Protein AF-A0A174ZL68-F1 (afdb_monomer)

Nearest PDB structures (foldseek):
  7eha-assembly1_C  TM=2.802E-01  e=2.147E+00  Salmonella enterica subsp. enterica serovar Typhimurium str. LT2
  7bhq-assembly1_A  TM=2.361E-01  e=1.067E+00  Salmonella enterica subsp. enterica serovar Typhi
  3osv-assembly3_D-3  TM=3.416E-01  e=3.484E+00  Pseudomonas aeruginosa
  3osv-assembly2_C-2  TM=2.421E-01  e=2.663E+00  Pseudomonas aeruginosa
  2ha1-assembly1_A  TM=3.235E-01  e=5.966E+00  Homo sapiens

Solvent-accessible surface area (backbone atoms only — not comparable to full-atom values): 9696 Å² total; per-residue (Å²): 133,62,74,69,59,58,52,55,53,51,53,55,54,52,51,53,53,52,50,53,50,49,54,49,52,58,56,56,55,72,67,64,74,67,75,79,37,76,43,57,79,38,84,46,87,73,91,70,87,77,73,84,81,62,98,61,93,72,78,77,72,86,86,79,93,79,85,80,76,58,54,75,36,35,69,36,69,53,85,54,64,29,53,59,89,33,86,42,30,35,30,48,32,37,18,43,88,91,60,52,74,35,41,56,54,50,85,25,46,45,26,21,18,34,46,44,40,53,37,78,55,61,39,69,82,68,96,60,93,78,69,69,45,76,44,80,45,78,43,48,62,69,61,48,51,52,52,49,51,52,49,50,38,63,72,66,67,64,74,133

pLDDT: mean 76.86, std 13.74, range [40.81, 94.31]

Sequence (160 aa):
MKKKTKIIIGILIAAVIAAAGITWYVMNQKNQKTGNSSAEVVAWDVDIEEEEPSEEKGILIPGYTSMVMKANTKEQTVSIGNPADNDCIFVIVLKLEDGTKLFESQELKPGEGLENITLDQELPKMSRRTIPKMRNIYKTKAQQMRKQEMRAKQQSGLRY

Organism: NCBI:txid33039

Mean predicted aligned error: 14.8 Å

Foldseek 3Di:
DDPVVVVVVVVVVVVVVVVVVVVVVVVVVVPPDPPPFVWDKDQADDPDPDDDDDPDLDADDDDDPADDADAPFQKGFDWFAGAQSGQWWKWKWWAWPVRHTFGIDDIGDHRMTTGIGGTPDGHHPDPDDGGTDIDIDIDHPVNVVVVVVVVVCVVVVDDD

Structure (mmCIF, N/CA/C/O backbone):
data_AF-A0A174ZL68-F1
#
_entry.id   AF-A0A174ZL68-F1
#
loop_
_atom_site.group_PDB
_atom_site.id
_atom_site.type_symbol
_atom_site.label_atom_id
_atom_site.label_alt_id
_atom_site.label_comp_id
_atom_site.label_asym_id
_atom_site.label_entity_id
_atom_site.label_seq_id
_atom_site.pdbx_PDB_ins_code
_atom_site.Cartn_x
_atom_site.Cartn_y
_atom_site.Cartn_z
_atom_site.occupancy
_atom_site.B_iso_or_equiv
_atom_site.auth_seq_id
_atom_site.auth_comp_id
_atom_site.auth_asym_id
_atom_site.auth_atom_id
_atom_site.pdbx_PDB_model_num
ATOM 1 N N . MET A 1 1 ? 19.695 48.941 40.015 1.00 58.34 1 MET A N 1
ATOM 2 C CA . MET A 1 1 ? 20.087 47.564 39.614 1.00 58.34 1 MET A CA 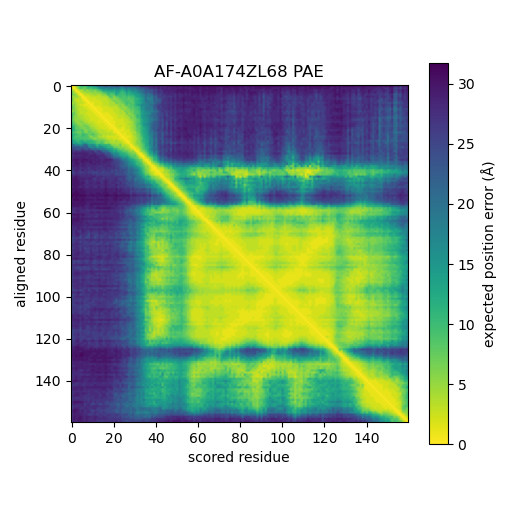1
ATOM 3 C C . MET A 1 1 ? 21.424 47.608 38.884 1.00 58.34 1 MET A C 1
ATOM 5 O O . MET A 1 1 ? 21.539 48.349 37.912 1.00 58.34 1 MET A O 1
ATOM 9 N N . LYS A 1 2 ? 22.446 46.898 39.380 1.00 60.69 2 LYS A N 1
ATOM 10 C CA . LYS A 1 2 ? 23.830 46.978 38.871 1.00 60.69 2 LYS A CA 1
ATOM 11 C C . LYS A 1 2 ? 23.874 46.503 37.406 1.00 60.69 2 LYS A C 1
ATOM 13 O O . LYS A 1 2 ? 23.243 45.503 37.081 1.00 60.69 2 LYS A O 1
ATOM 18 N N . LYS A 1 3 ? 24.594 47.208 36.517 1.00 60.97 3 LYS A N 1
ATOM 19 C CA . LYS A 1 3 ? 24.620 46.960 35.051 1.00 60.97 3 LYS A CA 1
ATOM 20 C C . LYS A 1 3 ? 24.873 45.484 34.682 1.00 60.97 3 LYS A C 1
ATOM 22 O O . LYS A 1 3 ? 24.271 44.979 33.744 1.00 60.97 3 LYS A O 1
ATOM 27 N N . LYS A 1 4 ? 25.671 44.777 35.489 1.00 64.12 4 LYS A N 1
ATOM 28 C CA . LYS A 1 4 ? 25.974 43.343 35.344 1.00 64.12 4 LYS A CA 1
ATOM 29 C C . LYS A 1 4 ? 24.743 42.437 35.537 1.00 64.12 4 LYS A C 1
ATOM 31 O O . LYS A 1 4 ? 24.584 41.466 34.811 1.00 64.12 4 LYS A O 1
ATOM 36 N N . THR A 1 5 ? 23.826 42.794 36.437 1.00 68.81 5 THR A N 1
ATOM 37 C CA . THR A 1 5 ? 22.582 42.044 36.690 1.00 68.81 5 THR A CA 1
ATOM 38 C C . THR A 1 5 ? 21.595 42.157 35.524 1.00 68.81 5 THR A C 1
ATOM 40 O O . THR A 1 5 ? 20.911 41.192 35.215 1.00 68.81 5 THR A O 1
ATOM 43 N N . LYS A 1 6 ? 21.562 43.299 34.818 1.00 69.56 6 LYS A N 1
ATOM 44 C CA . LYS A 1 6 ? 20.718 43.474 33.620 1.00 69.56 6 LYS A CA 1
ATOM 45 C C . LYS A 1 6 ? 21.204 42.636 32.428 1.00 69.56 6 LYS A C 1
ATOM 47 O O . LYS A 1 6 ? 20.380 42.123 31.683 1.00 69.56 6 LYS A O 1
ATOM 52 N N . ILE A 1 7 ? 22.523 42.468 32.281 1.00 76.38 7 ILE A N 1
ATOM 53 C CA . ILE A 1 7 ? 23.124 41.639 31.219 1.00 76.38 7 ILE A CA 1
ATOM 54 C C . ILE A 1 7 ? 22.814 40.152 31.449 1.00 76.38 7 ILE A C 1
ATOM 56 O O . ILE A 1 7 ? 22.406 39.465 30.519 1.00 76.38 7 ILE A O 1
ATOM 60 N N . ILE A 1 8 ? 22.924 39.671 32.693 1.00 76.94 8 ILE A N 1
ATOM 61 C CA . ILE A 1 8 ? 22.624 38.270 33.038 1.00 76.94 8 ILE A CA 1
ATOM 62 C C . ILE A 1 8 ? 21.145 37.936 32.785 1.00 76.94 8 ILE A C 1
ATOM 64 O O . ILE A 1 8 ? 20.839 36.891 32.218 1.00 76.94 8 ILE A O 1
ATOM 68 N N . ILE A 1 9 ? 20.226 38.843 33.137 1.00 79.31 9 ILE A N 1
ATOM 69 C CA . ILE A 1 9 ? 18.788 38.657 32.885 1.00 79.31 9 ILE A CA 1
ATOM 70 C C . ILE A 1 9 ? 18.494 38.601 31.377 1.00 79.31 9 ILE A C 1
ATOM 72 O O . ILE A 1 9 ? 17.700 37.771 30.942 1.00 79.31 9 ILE A O 1
ATOM 76 N N . GLY A 1 10 ? 19.169 39.426 30.568 1.00 78.06 10 GLY A N 1
ATOM 77 C CA . GLY A 1 10 ? 19.022 39.402 29.110 1.00 78.06 10 GLY A CA 1
ATOM 78 C C . GLY A 1 10 ? 19.438 38.069 28.477 1.00 78.06 10 GLY A C 1
ATOM 79 O O . GLY A 1 10 ? 18.724 37.550 27.622 1.00 78.06 10 GLY A O 1
ATOM 80 N N . ILE A 1 11 ? 20.546 37.476 28.939 1.00 82.88 11 ILE A N 1
ATOM 81 C CA . ILE A 1 11 ? 21.027 36.172 28.450 1.00 82.88 11 ILE A CA 1
ATOM 82 C C . ILE A 1 11 ? 20.047 35.049 28.818 1.00 82.88 11 ILE A C 1
ATOM 84 O O . ILE A 1 11 ? 19.754 34.194 27.983 1.00 82.88 11 ILE A O 1
ATOM 88 N N . LEU A 1 12 ? 19.490 35.072 30.034 1.00 81.00 12 LEU A N 1
ATOM 89 C CA . LEU A 1 12 ? 18.509 34.071 30.465 1.00 81.00 12 LEU A CA 1
ATOM 90 C C . LEU A 1 12 ? 17.218 34.127 29.637 1.00 81.00 12 LEU A C 1
ATOM 92 O O . LEU A 1 12 ? 16.703 33.084 29.246 1.00 81.00 12 LEU A O 1
ATOM 96 N N . ILE A 1 13 ? 16.724 35.324 29.307 1.00 80.56 13 ILE A N 1
ATOM 97 C CA . ILE A 1 13 ? 15.523 35.479 28.470 1.00 80.56 13 ILE A CA 1
ATOM 98 C C . ILE A 1 13 ? 15.782 34.976 27.042 1.00 80.56 13 ILE A C 1
ATOM 100 O O . ILE A 1 13 ? 14.949 34.263 26.482 1.00 80.56 13 ILE A O 1
ATOM 104 N N . ALA A 1 14 ? 16.949 35.280 26.467 1.00 78.88 14 ALA A N 1
ATOM 105 C CA . ALA A 1 14 ? 17.316 34.806 25.132 1.00 78.88 14 ALA A CA 1
ATOM 106 C C . ALA A 1 14 ? 17.410 33.269 25.061 1.00 78.88 14 ALA A C 1
ATOM 108 O O . ALA A 1 14 ? 16.944 32.669 24.092 1.00 78.88 14 ALA A O 1
ATOM 109 N N . ALA A 1 15 ? 17.942 32.622 26.105 1.00 79.06 15 ALA A N 1
ATOM 110 C CA . ALA A 1 15 ? 18.026 31.164 26.182 1.00 79.06 15 ALA A CA 1
ATOM 111 C C . ALA A 1 15 ? 16.640 30.491 26.232 1.00 79.06 15 ALA A C 1
ATOM 113 O O . ALA A 1 15 ? 16.427 29.472 25.575 1.00 79.06 15 ALA A O 1
ATOM 114 N N . VAL A 1 16 ? 15.677 31.081 26.950 1.00 80.69 16 VAL A N 1
ATOM 115 C CA . VAL A 1 16 ? 14.297 30.563 27.026 1.00 80.69 16 VAL A CA 1
ATOM 116 C C . VAL A 1 16 ? 13.581 30.673 25.674 1.00 80.69 16 VAL A C 1
ATOM 118 O O . VAL A 1 16 ? 12.897 29.734 25.265 1.00 80.69 16 VAL A O 1
ATOM 121 N N . ILE A 1 17 ? 13.777 31.776 24.944 1.00 81.12 17 ILE A N 1
ATOM 122 C CA . ILE A 1 17 ? 13.193 31.965 23.605 1.00 81.12 17 ILE A CA 1
ATOM 123 C C . ILE A 1 17 ? 13.798 30.974 22.601 1.00 81.12 17 ILE A C 1
ATOM 125 O O . ILE A 1 17 ? 13.064 30.378 21.811 1.00 81.12 17 ILE A O 1
ATOM 129 N N . ALA A 1 18 ? 15.114 30.749 22.658 1.00 77.81 18 ALA A N 1
ATOM 130 C CA . ALA A 1 18 ? 15.785 29.767 21.809 1.00 77.81 18 ALA A CA 1
ATOM 131 C C . ALA A 1 18 ? 15.267 28.343 22.068 1.00 77.81 18 ALA A C 1
ATOM 133 O O . ALA A 1 18 ? 14.954 27.625 21.119 1.00 77.81 18 ALA A O 1
ATOM 134 N N . ALA A 1 19 ? 15.096 27.957 23.337 1.00 76.38 19 ALA A N 1
ATOM 135 C CA . ALA A 1 19 ? 14.536 26.658 23.695 1.00 76.38 19 ALA A CA 1
ATOM 136 C C . ALA A 1 19 ? 13.103 26.492 23.162 1.00 76.38 19 ALA A C 1
ATOM 138 O O . ALA A 1 19 ? 12.821 25.504 22.492 1.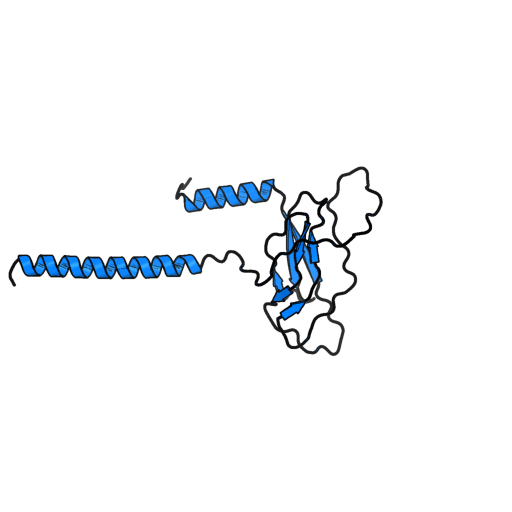00 76.38 19 ALA A O 1
ATOM 139 N N . ALA A 1 20 ? 12.223 27.479 23.365 1.00 77.44 20 ALA A N 1
ATOM 140 C CA . ALA A 1 20 ? 10.847 27.434 22.862 1.00 77.44 20 ALA A CA 1
ATOM 141 C C . ALA A 1 20 ? 10.774 27.361 21.324 1.00 77.44 20 ALA A C 1
ATOM 143 O O . ALA A 1 20 ? 9.956 26.617 20.779 1.00 77.44 20 ALA A O 1
ATOM 144 N N . GLY A 1 21 ? 11.656 28.084 20.626 1.00 75.38 21 GLY A N 1
ATOM 145 C CA . GLY A 1 21 ? 11.773 28.037 19.168 1.00 75.38 21 GLY A CA 1
ATOM 146 C C . GLY A 1 21 ? 12.209 26.664 18.650 1.00 75.38 21 GLY A C 1
ATOM 147 O O . GLY A 1 21 ? 11.629 26.169 17.687 1.00 75.38 21 GLY A O 1
ATOM 148 N N . ILE A 1 22 ? 13.166 26.012 19.319 1.00 77.56 22 ILE A N 1
ATOM 149 C CA . ILE A 1 22 ? 13.608 24.652 18.975 1.00 77.56 22 ILE A CA 1
ATOM 150 C C . ILE A 1 22 ? 12.480 23.645 19.218 1.00 77.56 22 ILE A C 1
ATOM 152 O O . ILE A 1 22 ? 12.204 22.828 18.342 1.00 77.56 22 ILE A O 1
ATOM 156 N N . THR A 1 23 ? 11.778 23.719 20.354 1.00 67.94 23 THR A N 1
ATOM 157 C CA . THR A 1 23 ? 10.665 22.802 20.649 1.00 67.94 23 THR A CA 1
ATOM 158 C C . THR A 1 23 ? 9.532 22.954 19.637 1.00 67.94 23 THR A C 1
ATOM 160 O O . THR A 1 23 ? 9.009 21.954 19.149 1.00 67.94 23 THR A O 1
ATOM 163 N N . TRP A 1 24 ? 9.182 24.189 19.259 1.00 73.81 24 TRP A N 1
ATOM 164 C CA . TRP A 1 24 ? 8.185 24.442 18.217 1.00 73.81 24 TRP A CA 1
ATOM 165 C C . TRP A 1 24 ? 8.660 23.946 16.845 1.00 73.81 24 TRP A C 1
ATOM 167 O O . TRP A 1 24 ? 7.906 23.264 16.154 1.00 73.81 24 TRP A O 1
ATOM 177 N N . TYR A 1 25 ? 9.914 24.203 16.467 1.00 72.50 25 TYR A N 1
ATOM 178 C CA . TYR A 1 25 ? 10.487 23.739 15.202 1.00 72.50 25 TYR A CA 1
ATOM 179 C C . TYR A 1 25 ? 10.504 22.204 15.092 1.00 72.50 25 TYR A C 1
ATOM 181 O O . TYR A 1 25 ? 10.075 21.651 14.078 1.00 72.50 25 TYR A O 1
ATOM 189 N N . VAL A 1 26 ? 10.910 21.504 16.158 1.00 68.75 26 VAL A N 1
ATOM 190 C CA . VAL A 1 26 ? 10.887 20.032 16.238 1.00 68.75 26 VAL A CA 1
ATOM 191 C C . VAL A 1 26 ? 9.451 19.498 16.202 1.00 68.75 26 VAL A C 1
ATOM 193 O O . VAL A 1 26 ? 9.173 18.520 15.507 1.00 68.75 26 VAL A O 1
ATOM 196 N N . MET A 1 27 ? 8.508 20.154 16.887 1.00 60.50 27 MET A N 1
ATOM 197 C CA . MET A 1 27 ? 7.092 19.774 16.842 1.00 60.50 27 MET A CA 1
ATOM 198 C C . MET A 1 27 ? 6.480 20.003 15.449 1.00 60.50 27 MET A C 1
ATOM 200 O O . MET A 1 27 ? 5.651 19.215 15.004 1.00 60.50 27 MET A O 1
ATOM 204 N N . ASN A 1 28 ? 6.930 21.031 14.721 1.00 61.09 28 ASN A N 1
ATOM 205 C CA . ASN A 1 28 ? 6.464 21.337 13.371 1.00 61.09 28 ASN A CA 1
ATOM 206 C C . ASN A 1 28 ? 7.065 20.413 12.291 1.00 61.09 28 ASN A C 1
ATOM 208 O O . ASN A 1 28 ? 6.453 20.242 11.239 1.00 61.09 28 ASN A O 1
ATOM 212 N N . GLN A 1 29 ? 8.204 19.750 12.546 1.00 54.78 29 GLN A N 1
ATOM 213 C CA . GLN A 1 29 ? 8.689 18.671 11.671 1.00 54.78 29 GLN A CA 1
ATOM 214 C C . GLN A 1 29 ? 7.782 17.432 11.704 1.00 54.78 29 GLN A C 1
ATOM 216 O O . GLN A 1 29 ? 7.577 16.809 10.665 1.00 54.78 29 GLN A O 1
ATOM 221 N N . LYS A 1 30 ? 7.171 17.107 12.853 1.00 44.88 30 LYS A N 1
ATOM 222 C CA . LYS A 1 30 ? 6.253 15.955 12.978 1.00 44.88 30 LYS A CA 1
ATOM 223 C C . LYS A 1 30 ? 4.942 16.118 12.197 1.00 44.88 30 LYS A C 1
ATOM 225 O O . LYS A 1 30 ? 4.240 15.136 11.985 1.00 44.88 30 LYS A O 1
ATOM 230 N N . ASN A 1 31 ? 4.635 17.330 11.729 1.00 46.50 31 ASN A N 1
ATOM 231 C CA . ASN A 1 31 ? 3.459 17.616 10.905 1.00 46.50 31 ASN A CA 1
ATOM 232 C C . ASN A 1 31 ? 3.714 17.481 9.397 1.00 46.50 31 ASN A C 1
ATOM 234 O O . ASN A 1 31 ? 2.774 17.608 8.608 1.00 46.50 31 ASN A O 1
ATOM 238 N N . GLN A 1 32 ? 4.944 17.176 8.970 1.00 41.56 32 GLN A N 1
ATOM 239 C CA . GLN A 1 32 ? 5.185 16.740 7.599 1.00 41.56 32 GLN A CA 1
ATOM 240 C C . GLN A 1 32 ? 4.729 15.289 7.454 1.00 41.56 32 GLN A C 1
ATOM 242 O O . GLN A 1 32 ? 5.514 14.353 7.555 1.00 41.56 32 GLN A O 1
ATOM 247 N N . LYS A 1 33 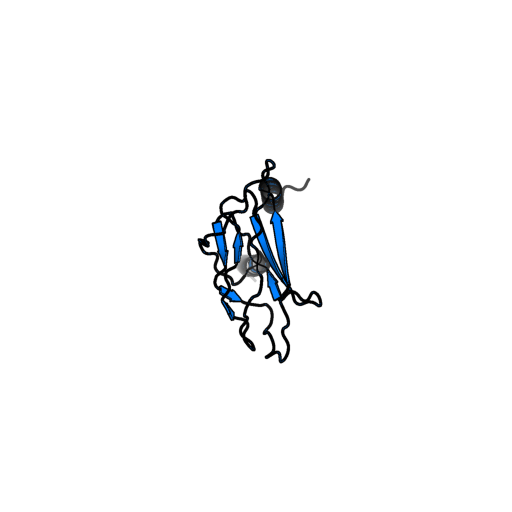? 3.425 15.122 7.213 1.00 44.50 33 LYS A N 1
ATOM 248 C CA . LYS A 1 33 ? 2.820 13.893 6.699 1.00 44.50 33 LYS A CA 1
ATOM 249 C C . LYS A 1 33 ? 3.465 13.532 5.352 1.00 44.50 33 LYS A C 1
ATOM 251 O O . LYS A 1 33 ? 2.912 13.786 4.285 1.00 44.50 33 LYS A O 1
ATOM 256 N N . THR A 1 34 ? 4.626 12.888 5.378 1.00 40.81 34 THR A N 1
ATOM 257 C CA . THR A 1 34 ? 4.784 11.675 4.574 1.00 40.81 34 THR A CA 1
ATOM 258 C C . THR A 1 34 ? 3.661 10.749 5.008 1.00 40.81 34 THR A C 1
ATOM 260 O O . THR A 1 34 ? 3.441 10.603 6.205 1.00 40.81 34 THR A O 1
ATOM 263 N N . GLY A 1 35 ? 2.864 10.242 4.068 1.00 44.31 35 GLY A N 1
ATOM 264 C CA . GLY A 1 35 ? 1.769 9.337 4.393 1.00 44.31 35 GLY A CA 1
ATOM 265 C C . GLY A 1 35 ? 2.326 8.153 5.170 1.00 44.31 35 GLY A C 1
ATOM 266 O O . GLY A 1 35 ? 2.922 7.264 4.573 1.00 44.31 35 GLY A O 1
ATOM 267 N N . ASN A 1 36 ? 2.183 8.187 6.494 1.00 41.78 36 ASN A N 1
ATOM 268 C CA . ASN A 1 36 ? 2.405 7.048 7.362 1.00 41.78 36 ASN A CA 1
ATOM 269 C C . ASN A 1 36 ? 1.256 6.091 7.069 1.00 41.78 36 ASN A C 1
ATOM 271 O O . ASN A 1 36 ? 0.234 6.093 7.750 1.00 41.78 36 ASN A O 1
ATOM 275 N N . SER A 1 37 ? 1.401 5.338 5.984 1.00 52.94 37 SER A N 1
ATOM 276 C CA . SER A 1 37 ? 0.672 4.096 5.840 1.00 52.94 37 SER A CA 1
ATOM 277 C C . SER A 1 37 ? 1.131 3.223 7.005 1.00 52.94 37 SER A C 1
ATOM 279 O O . SER A 1 37 ? 2.327 3.007 7.171 1.00 52.94 37 SER A O 1
ATOM 281 N N . SER A 1 38 ? 0.207 2.779 7.855 1.00 61.00 38 SER A N 1
ATOM 282 C CA . SER A 1 38 ? 0.508 1.864 8.969 1.00 61.00 38 SER A CA 1
ATOM 283 C C . SER A 1 38 ? 0.744 0.426 8.479 1.00 61.00 38 SER A C 1
ATOM 285 O O . SER A 1 38 ? 0.589 -0.529 9.231 1.00 61.00 38 SER A O 1
ATOM 287 N N . ALA A 1 39 ? 1.050 0.274 7.192 1.00 70.62 39 ALA A N 1
ATOM 288 C CA . ALA A 1 39 ? 1.213 -0.996 6.526 1.00 70.62 39 ALA A CA 1
ATOM 289 C C . ALA A 1 39 ? 2.698 -1.295 6.348 1.00 70.62 39 ALA A C 1
ATOM 291 O O . ALA A 1 39 ? 3.465 -0.450 5.881 1.00 70.62 39 ALA A O 1
ATOM 292 N N . GLU A 1 40 ? 3.082 -2.507 6.714 1.00 80.06 40 GLU A N 1
ATOM 293 C CA . GLU A 1 40 ? 4.419 -3.021 6.462 1.00 80.06 40 GLU A CA 1
ATOM 294 C C . GLU A 1 40 ? 4.536 -3.432 4.991 1.00 80.06 40 GLU A C 1
ATOM 296 O O . GLU A 1 40 ? 3.664 -4.125 4.459 1.00 80.06 40 GLU A O 1
ATOM 301 N N . VAL A 1 41 ? 5.601 -2.971 4.330 1.00 80.38 41 VAL A N 1
ATOM 302 C CA . VAL A 1 41 ? 5.936 -3.408 2.974 1.00 80.38 41 VAL A CA 1
ATOM 303 C C . VAL A 1 41 ? 6.804 -4.644 3.060 1.00 80.38 41 VAL A C 1
ATOM 305 O O . VAL A 1 41 ? 7.856 -4.624 3.697 1.00 80.38 41 VAL A O 1
ATOM 308 N N . VAL A 1 42 ? 6.363 -5.691 2.380 1.00 83.12 42 VAL A N 1
ATOM 309 C CA . VAL A 1 42 ? 7.031 -6.987 2.323 1.00 83.12 42 VAL A CA 1
ATOM 310 C C . VAL A 1 42 ? 7.479 -7.288 0.897 1.00 83.12 42 VAL A C 1
ATOM 312 O O . VAL A 1 42 ? 6.954 -6.718 -0.067 1.00 83.12 42 VAL A O 1
ATOM 315 N N . ALA A 1 43 ? 8.453 -8.188 0.760 1.00 81.81 43 ALA A N 1
ATOM 316 C CA . ALA A 1 43 ? 8.723 -8.821 -0.525 1.00 81.81 43 ALA A CA 1
ATOM 317 C C . ALA A 1 43 ? 7.470 -9.589 -0.957 1.00 81.81 43 ALA A C 1
ATOM 319 O O . ALA A 1 43 ? 6.857 -10.282 -0.146 1.00 81.81 43 ALA A O 1
ATOM 320 N N . TRP A 1 44 ? 7.071 -9.422 -2.211 1.00 80.12 44 TRP A N 1
ATOM 321 C CA . TRP A 1 44 ? 5.825 -9.969 -2.719 1.00 80.12 44 TRP A CA 1
ATOM 322 C C . TRP A 1 44 ? 6.122 -11.006 -3.793 1.00 80.12 44 TRP A C 1
ATOM 324 O O . TRP A 1 44 ? 6.536 -10.663 -4.897 1.00 80.12 44 TRP A O 1
ATOM 334 N N . ASP A 1 45 ? 5.934 -12.269 -3.418 1.00 68.69 45 ASP A N 1
ATOM 335 C CA . ASP A 1 45 ? 6.304 -13.459 -4.188 1.00 68.69 45 ASP A CA 1
ATOM 336 C C . ASP A 1 45 ? 5.053 -14.297 -4.484 1.00 68.69 45 ASP A C 1
ATOM 338 O O . ASP A 1 45 ? 4.896 -15.433 -4.041 1.00 68.69 45 ASP A O 1
ATOM 342 N N . VAL A 1 46 ? 4.067 -13.661 -5.120 1.00 69.12 46 VAL A N 1
ATOM 343 C CA . VAL A 1 46 ? 2.890 -14.369 -5.628 1.00 69.12 46 VAL A CA 1
ATOM 344 C C . VAL A 1 46 ? 3.196 -14.748 -7.067 1.00 69.12 46 VAL A C 1
ATOM 346 O O . VAL A 1 46 ? 3.383 -13.856 -7.892 1.00 69.12 46 VAL A O 1
ATOM 349 N N . ASP A 1 47 ? 3.212 -16.048 -7.359 1.00 61.22 47 ASP A N 1
ATOM 350 C CA . ASP A 1 47 ? 3.259 -16.565 -8.727 1.00 61.22 47 ASP A CA 1
ATOM 351 C C . ASP A 1 47 ? 2.020 -16.058 -9.484 1.00 61.22 47 ASP A C 1
ATOM 353 O O . ASP A 1 47 ? 0.902 -16.545 -9.291 1.00 61.22 47 ASP A O 1
ATOM 357 N N . ILE A 1 48 ? 2.196 -15.018 -10.298 1.00 61.56 48 ILE A N 1
ATOM 358 C CA . ILE A 1 48 ? 1.155 -14.523 -11.197 1.00 61.56 48 ILE A CA 1
ATOM 359 C C . ILE A 1 48 ? 1.297 -15.299 -12.499 1.00 61.56 48 ILE A C 1
ATOM 361 O O . ILE A 1 48 ? 2.349 -15.249 -13.130 1.00 61.56 48 ILE A O 1
ATOM 365 N N . GLU A 1 49 ? 0.237 -15.994 -12.912 1.00 61.47 49 GLU A N 1
ATOM 366 C CA . GLU A 1 49 ? 0.162 -16.538 -14.268 1.00 61.47 49 GLU A CA 1
ATOM 367 C C . GLU A 1 49 ? 0.229 -15.370 -15.264 1.00 61.47 49 GLU A C 1
ATOM 369 O O . GLU A 1 49 ? -0.688 -14.549 -15.344 1.00 61.47 49 GLU A O 1
ATOM 374 N N . GLU A 1 50 ? 1.347 -15.261 -15.981 1.00 57.97 50 GLU A N 1
ATOM 375 C CA . GLU A 1 50 ? 1.499 -14.305 -17.072 1.00 57.97 50 GLU A CA 1
ATOM 376 C C . GLU A 1 50 ? 0.655 -14.765 -18.266 1.00 57.97 50 GLU A C 1
ATOM 378 O O . GLU A 1 50 ? 0.831 -15.867 -18.788 1.00 57.97 50 GLU A O 1
ATOM 383 N N . GLU A 1 51 ? -0.262 -13.913 -18.726 1.00 58.75 51 GLU A N 1
ATOM 384 C CA . GLU A 1 51 ? -0.794 -14.046 -20.081 1.00 58.75 51 GLU A CA 1
ATOM 385 C C . GLU A 1 51 ? 0.315 -13.668 -21.078 1.00 58.75 51 GLU A C 1
ATOM 387 O O . GLU A 1 51 ? 1.063 -12.718 -20.838 1.00 58.75 51 GLU A O 1
ATOM 392 N N . GLU A 1 52 ? 0.427 -14.423 -22.179 1.00 54.84 52 GLU A N 1
ATOM 393 C CA . GLU A 1 52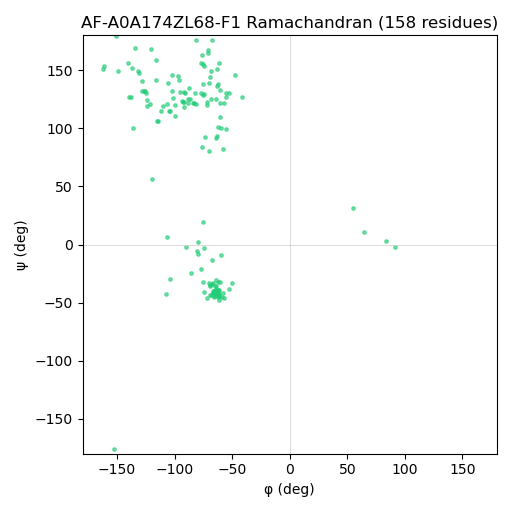 ? 1.451 -14.253 -23.222 1.00 54.84 52 GLU A CA 1
ATOM 394 C C . GLU A 1 52 ? 1.687 -12.764 -23.558 1.00 54.84 52 GLU A C 1
ATOM 396 O O . GLU A 1 52 ? 0.729 -12.044 -23.872 1.00 54.84 52 GLU A O 1
ATOM 401 N N . PRO A 1 53 ? 2.941 -12.280 -23.507 1.00 50.16 53 PRO A N 1
ATOM 402 C CA . PRO A 1 53 ? 3.234 -10.865 -23.663 1.00 50.16 53 PRO A CA 1
ATOM 403 C C . PRO A 1 53 ? 2.840 -10.388 -25.064 1.00 50.16 53 PRO A C 1
ATOM 405 O O . PRO A 1 53 ? 3.303 -10.915 -26.077 1.00 50.16 53 PRO A O 1
ATOM 408 N N . SER A 1 54 ? 2.013 -9.344 -25.135 1.00 54.62 54 SER A N 1
ATOM 409 C CA . SER A 1 54 ? 1.869 -8.574 -26.368 1.00 54.62 54 SER A CA 1
ATOM 410 C C . SER A 1 54 ? 3.211 -7.910 -26.713 1.00 54.62 54 SER A C 1
ATOM 412 O O . SER A 1 54 ? 4.013 -7.597 -25.834 1.00 54.62 54 SER A O 1
ATOM 414 N N . GLU A 1 55 ? 3.477 -7.673 -28.002 1.00 55.56 55 GLU A N 1
ATOM 415 C CA . GLU A 1 55 ? 4.735 -7.070 -28.488 1.00 55.56 55 GLU A CA 1
ATOM 416 C C . GLU A 1 55 ? 5.018 -5.656 -27.917 1.00 55.56 55 GLU A C 1
ATOM 418 O O . GLU A 1 55 ? 6.120 -5.125 -28.068 1.00 55.56 55 GLU A O 1
ATOM 423 N N . GLU A 1 56 ? 4.055 -5.050 -27.213 1.00 59.66 56 GLU A N 1
ATOM 424 C CA . GLU A 1 56 ? 4.222 -3.813 -26.453 1.00 59.66 56 GLU A CA 1
ATOM 425 C C . GLU A 1 56 ? 4.410 -4.112 -24.959 1.00 59.66 56 GLU A C 1
ATOM 427 O O . GLU A 1 56 ? 3.527 -4.654 -24.298 1.00 59.66 56 GLU A O 1
ATOM 432 N N . LYS A 1 57 ? 5.549 -3.692 -24.393 1.00 68.00 57 LYS A N 1
ATOM 433 C CA . LYS A 1 57 ? 5.855 -3.844 -22.963 1.00 68.00 57 LYS A CA 1
ATOM 434 C C . LYS A 1 57 ? 4.853 -3.052 -22.100 1.00 68.00 57 LYS A C 1
ATOM 436 O O . LYS A 1 57 ? 5.025 -1.852 -21.884 1.00 68.00 57 LYS A O 1
ATOM 441 N N . GLY A 1 58 ? 3.792 -3.718 -21.649 1.00 74.38 58 GLY A N 1
ATOM 442 C CA . GLY A 1 58 ? 2.732 -3.156 -20.810 1.00 74.38 58 GLY A CA 1
ATOM 443 C C . GLY A 1 58 ? 3.082 -3.095 -19.318 1.00 74.38 58 GLY A C 1
ATOM 444 O O . GLY A 1 58 ? 4.135 -3.555 -18.886 1.00 74.38 58 GLY A O 1
ATOM 445 N N . ILE A 1 59 ? 2.177 -2.518 -18.520 1.00 82.31 59 ILE A N 1
ATOM 446 C CA . ILE A 1 59 ? 2.219 -2.593 -17.050 1.00 82.31 59 ILE A CA 1
ATOM 447 C C . ILE A 1 59 ? 1.350 -3.775 -16.620 1.00 82.31 59 ILE A C 1
ATOM 449 O O . ILE A 1 59 ? 0.154 -3.793 -16.914 1.00 82.31 59 ILE A O 1
ATOM 453 N N . LEU A 1 60 ? 1.926 -4.715 -15.877 1.00 84.81 60 LEU A N 1
ATOM 454 C CA . LEU A 1 60 ? 1.211 -5.830 -15.272 1.00 84.81 60 LEU A CA 1
ATOM 455 C C . LEU A 1 60 ? 0.358 -5.323 -14.107 1.00 84.81 60 LEU A C 1
ATOM 457 O O . LEU A 1 60 ? 0.862 -4.758 -13.131 1.00 84.81 60 LEU A O 1
ATOM 461 N N . ILE A 1 61 ? -0.955 -5.526 -14.199 1.00 84.69 61 ILE A N 1
ATOM 462 C CA . ILE A 1 61 ? -1.902 -5.214 -13.127 1.00 84.69 61 ILE A CA 1
ATOM 463 C C . ILE A 1 61 ? -2.447 -6.537 -12.591 1.00 84.69 61 ILE A C 1
ATOM 465 O O . ILE A 1 61 ? -3.168 -7.213 -13.324 1.00 84.69 61 ILE A O 1
ATOM 469 N N . PRO A 1 62 ? -2.168 -6.904 -11.326 1.00 83.06 62 PRO A N 1
ATOM 470 C CA . PRO A 1 62 ? -2.716 -8.135 -10.778 1.00 83.06 62 PRO A CA 1
ATOM 471 C C . PRO A 1 62 ? -4.249 -8.089 -10.730 1.00 83.06 62 PRO A C 1
ATOM 473 O O . PRO A 1 62 ? -4.849 -7.074 -10.349 1.00 83.06 62 PRO A O 1
ATOM 476 N N . GLY A 1 63 ? -4.883 -9.200 -11.103 1.00 80.50 63 GLY A N 1
ATOM 477 C CA . GLY A 1 63 ? -6.330 -9.372 -11.038 1.00 80.50 63 GLY A CA 1
ATOM 478 C C . GLY A 1 63 ? -6.782 -9.789 -9.640 1.00 80.50 63 GLY A C 1
ATOM 479 O O . GLY A 1 63 ? -6.390 -10.839 -9.143 1.00 80.50 63 GLY A O 1
ATOM 480 N N . TYR A 1 64 ? -7.654 -9.000 -9.009 1.00 77.69 64 TYR A N 1
ATOM 481 C CA . TYR A 1 64 ? -8.238 -9.333 -7.705 1.00 77.69 64 TYR A CA 1
ATOM 482 C C . TYR A 1 64 ? -9.744 -9.549 -7.854 1.00 77.69 64 TYR A C 1
ATOM 484 O O . TYR A 1 64 ? -10.503 -8.595 -8.024 1.00 77.69 64 TYR A O 1
ATOM 492 N N . THR A 1 65 ? -10.196 -10.803 -7.787 1.00 70.12 65 THR A N 1
ATOM 493 C CA . THR A 1 65 ? -11.619 -11.146 -7.971 1.00 70.12 65 THR A CA 1
ATOM 494 C C . THR A 1 65 ? -12.470 -10.774 -6.758 1.00 70.12 65 THR A C 1
ATOM 496 O O . THR A 1 65 ? -13.595 -10.297 -6.893 1.00 70.12 65 THR A O 1
ATOM 499 N N . SER A 1 66 ? -11.954 -11.006 -5.550 1.00 71.44 66 SER A N 1
ATOM 500 C CA . SER A 1 66 ? -12.626 -10.651 -4.298 1.00 71.44 66 SER A CA 1
ATOM 501 C C . SER A 1 66 ? -11.632 -10.608 -3.142 1.00 71.44 66 SER A C 1
ATOM 503 O O . SER A 1 66 ? -10.627 -11.312 -3.170 1.00 71.44 66 SER A O 1
ATOM 505 N N . MET A 1 67 ? -11.933 -9.815 -2.114 1.00 75.94 67 MET A N 1
ATOM 506 C CA . MET A 1 67 ? -11.137 -9.709 -0.891 1.00 75.94 67 MET A CA 1
ATOM 507 C C . MET A 1 67 ? -12.039 -9.906 0.324 1.00 75.94 67 MET A C 1
ATOM 509 O O . MET A 1 67 ? -13.106 -9.295 0.415 1.00 75.94 67 MET A O 1
ATOM 513 N N . VAL A 1 68 ? -11.613 -10.755 1.257 1.00 80.81 68 VAL A N 1
ATOM 514 C CA . VAL A 1 68 ? -12.315 -10.970 2.527 1.00 80.81 68 VAL A CA 1
ATOM 515 C C . VAL A 1 68 ? -11.739 -10.018 3.565 1.00 80.81 68 VAL A C 1
ATOM 517 O O . VAL A 1 68 ? -10.544 -10.049 3.834 1.00 80.81 68 VAL A O 1
ATOM 520 N N . MET A 1 69 ? -12.593 -9.186 4.161 1.00 85.06 69 MET A N 1
ATOM 521 C CA . MET A 1 69 ? -12.196 -8.233 5.200 1.00 85.06 69 MET A CA 1
ATOM 522 C C . MET A 1 69 ? -12.878 -8.558 6.527 1.00 85.06 69 MET A C 1
ATOM 524 O O . MET A 1 69 ? -14.051 -8.939 6.566 1.00 85.06 69 MET A O 1
ATOM 528 N N . LYS A 1 70 ? -12.143 -8.395 7.626 1.00 87.88 70 LYS A N 1
ATOM 529 C CA . LYS A 1 70 ? -12.649 -8.569 8.988 1.00 87.88 70 LYS A CA 1
ATOM 530 C C . LYS A 1 70 ? -13.534 -7.378 9.353 1.00 87.88 70 LYS A C 1
ATOM 532 O O . LYS A 1 70 ? -13.131 -6.226 9.212 1.00 87.88 70 LYS A O 1
ATOM 537 N N . ALA A 1 71 ? -14.736 -7.661 9.841 1.00 88.50 71 ALA A N 1
ATOM 538 C CA . ALA A 1 71 ? -15.639 -6.637 10.355 1.00 88.50 71 ALA A CA 1
ATOM 539 C C . ALA A 1 71 ? -15.230 -6.169 11.760 1.00 88.50 71 ALA A C 1
ATOM 541 O O . ALA A 1 71 ? -14.626 -6.927 12.518 1.00 88.50 71 ALA A O 1
ATOM 542 N N . ASN A 1 72 ? -15.644 -4.953 12.118 1.00 88.38 72 ASN A N 1
ATOM 543 C CA . ASN A 1 72 ? -15.467 -4.309 13.423 1.00 88.38 72 ASN A CA 1
ATOM 544 C C . ASN A 1 72 ? -14.000 -4.251 13.883 1.00 88.38 72 ASN A C 1
ATOM 546 O O . ASN A 1 72 ? -13.694 -4.362 15.066 1.00 88.38 72 ASN A O 1
ATOM 550 N N . THR A 1 73 ? -13.082 -4.153 12.924 1.00 89.94 73 THR A N 1
ATOM 551 C CA . THR A 1 73 ? -11.660 -3.931 13.168 1.00 89.94 73 THR A CA 1
ATOM 552 C C . THR A 1 73 ? -11.066 -3.142 12.010 1.00 89.94 73 THR A C 1
ATOM 554 O O . THR A 1 73 ? -11.517 -3.245 10.864 1.00 89.94 73 THR A O 1
ATOM 557 N N . LYS A 1 74 ? -10.053 -2.336 12.317 1.00 91.88 74 LYS A N 1
ATOM 558 C CA . LYS A 1 74 ? -9.251 -1.621 11.320 1.00 91.88 74 LYS A CA 1
ATOM 559 C C . LYS A 1 74 ? -8.113 -2.474 10.784 1.00 91.88 74 LYS A C 1
ATOM 561 O O . LYS A 1 74 ? -7.677 -2.227 9.669 1.00 91.88 74 LYS A O 1
ATOM 566 N N . GLU A 1 75 ? -7.668 -3.468 11.547 1.00 93.50 75 GLU A N 1
ATOM 567 C CA . GLU A 1 75 ? -6.552 -4.325 11.159 1.00 93.50 75 GLU A CA 1
ATOM 568 C C . GLU A 1 75 ? -7.023 -5.413 10.202 1.00 93.50 75 GLU A C 1
ATOM 570 O O . GLU A 1 75 ? -7.907 -6.218 10.519 1.00 93.50 75 GLU A O 1
ATOM 575 N N . GLN A 1 76 ? -6.424 -5.428 9.018 1.00 91.00 76 GLN A N 1
ATOM 576 C CA . GLN A 1 76 ? -6.790 -6.307 7.921 1.00 91.00 76 GLN A CA 1
ATOM 577 C C . GLN A 1 76 ? -5.552 -7.031 7.418 1.00 91.00 76 GLN A C 1
ATOM 579 O O . GLN A 1 76 ? -4.482 -6.440 7.301 1.00 91.00 76 GLN A O 1
ATOM 584 N N . THR A 1 77 ? -5.731 -8.303 7.082 1.00 90.25 77 THR A N 1
ATOM 585 C CA . THR A 1 77 ? -4.714 -9.101 6.401 1.00 90.25 77 THR A CA 1
ATOM 586 C C . THR A 1 77 ? -5.100 -9.172 4.930 1.00 90.25 77 THR A C 1
ATOM 588 O O . THR A 1 77 ? -6.236 -9.522 4.609 1.00 90.25 77 THR A O 1
ATOM 591 N N . VAL A 1 78 ? -4.186 -8.792 4.048 1.00 88.75 78 VAL A N 1
ATOM 592 C CA . VAL A 1 78 ? -4.374 -8.684 2.600 1.00 88.75 78 VAL A CA 1
ATOM 593 C C . VAL A 1 78 ? -3.179 -9.318 1.883 1.00 88.75 78 VAL A C 1
ATOM 595 O O . VAL A 1 78 ? -2.182 -9.639 2.509 1.00 88.75 78 VAL A O 1
ATOM 598 N N . SER A 1 79 ? -3.274 -9.515 0.572 1.00 89.31 79 SER A N 1
ATOM 599 C CA . SER A 1 79 ? -2.105 -9.770 -0.273 1.00 89.31 79 SER A CA 1
ATOM 600 C C . SER A 1 79 ? -2.281 -8.926 -1.520 1.00 89.31 79 SER A C 1
ATOM 602 O O . SER A 1 79 ? -3.120 -9.230 -2.365 1.00 89.31 79 SER A O 1
ATOM 604 N N . ILE A 1 80 ? -1.598 -7.785 -1.557 1.00 89.75 80 ILE A N 1
ATOM 605 C CA . ILE A 1 80 ? -1.690 -6.827 -2.660 1.00 89.75 80 ILE A CA 1
ATOM 606 C C . ILE A 1 80 ? -0.291 -6.299 -2.934 1.00 89.75 80 ILE A C 1
ATOM 608 O O . ILE A 1 80 ? 0.343 -5.773 -2.020 1.00 89.75 80 ILE A O 1
ATOM 612 N N . GLY A 1 81 ? 0.171 -6.377 -4.177 1.00 91.06 81 GLY A N 1
ATOM 613 C CA . GLY A 1 81 ? 1.509 -5.913 -4.517 1.00 91.06 81 GLY A CA 1
ATOM 614 C C . GLY A 1 81 ? 1.674 -5.418 -5.942 1.00 91.06 81 GLY A C 1
ATOM 6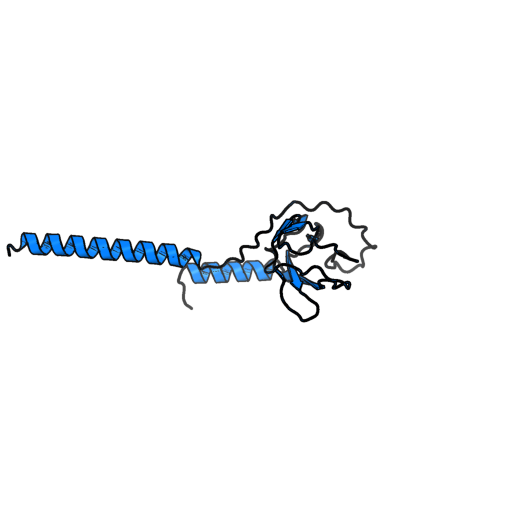15 O O . GLY A 1 81 ? 0.730 -5.358 -6.737 1.00 91.06 81 GLY A O 1
ATOM 616 N N . ASN A 1 82 ? 2.902 -4.993 -6.211 1.00 92.31 82 ASN A N 1
ATOM 617 C CA . ASN A 1 82 ? 3.388 -4.567 -7.507 1.00 92.31 82 ASN A CA 1
ATOM 618 C C . ASN A 1 82 ? 4.275 -5.683 -8.086 1.00 92.31 82 ASN A C 1
ATOM 620 O O . ASN A 1 82 ? 5.327 -5.948 -7.505 1.00 92.31 82 ASN A O 1
ATOM 624 N N . PRO A 1 83 ? 3.881 -6.326 -9.199 1.00 90.88 83 PRO A N 1
ATOM 625 C CA . PRO A 1 83 ? 4.693 -7.341 -9.872 1.00 90.88 83 PRO A CA 1
ATOM 626 C C . PRO A 1 83 ? 6.150 -6.916 -10.088 1.00 90.88 83 PRO A C 1
ATOM 628 O O . PRO A 1 83 ? 6.430 -5.739 -10.331 1.00 90.88 83 PRO A O 1
ATOM 631 N N . ALA A 1 84 ? 7.080 -7.868 -10.009 1.00 89.00 84 ALA A N 1
ATOM 632 C CA . ALA A 1 84 ? 8.512 -7.607 -10.168 1.00 89.00 84 ALA A CA 1
ATOM 633 C C . ALA A 1 84 ? 8.881 -7.109 -11.576 1.00 89.00 84 ALA A C 1
ATOM 635 O O . ALA A 1 84 ? 9.788 -6.287 -11.713 1.00 89.00 84 ALA A O 1
ATOM 636 N N . ASP A 1 85 ? 8.138 -7.535 -12.599 1.00 85.62 85 ASP A N 1
ATOM 637 C CA . ASP A 1 85 ? 8.411 -7.191 -14.000 1.00 85.62 85 ASP A CA 1
ATOM 638 C C . ASP A 1 85 ? 7.901 -5.805 -14.411 1.00 85.62 85 ASP A C 1
ATOM 640 O O . ASP A 1 85 ? 8.216 -5.302 -15.497 1.00 85.62 85 ASP A O 1
ATOM 644 N N . ASN A 1 86 ? 7.174 -5.126 -13.518 1.00 87.00 86 ASN A N 1
ATOM 645 C CA . ASN A 1 86 ? 6.825 -3.728 -13.713 1.00 87.00 86 ASN A CA 1
ATOM 646 C C . ASN A 1 86 ? 8.063 -2.827 -13.619 1.00 87.00 86 ASN A C 1
ATOM 648 O O . ASN A 1 86 ? 8.992 -3.053 -12.852 1.00 87.00 86 ASN A O 1
ATOM 652 N N . ASP A 1 87 ? 8.060 -1.718 -14.354 1.00 87.25 87 ASP A N 1
ATOM 653 C CA . ASP A 1 87 ? 9.110 -0.692 -14.282 1.00 87.25 87 ASP A CA 1
ATOM 654 C C . ASP A 1 87 ? 8.657 0.591 -13.560 1.00 87.25 87 ASP A C 1
ATOM 656 O O . ASP A 1 87 ? 9.396 1.584 -13.480 1.00 87.25 87 ASP A O 1
ATOM 660 N N . CYS A 1 88 ? 7.450 0.554 -12.998 1.00 88.25 88 CYS A N 1
ATOM 661 C CA . CYS A 1 88 ? 6.787 1.655 -12.324 1.00 88.25 88 CYS A CA 1
ATOM 662 C C . CYS A 1 88 ? 6.461 1.315 -10.866 1.00 88.25 88 CYS A C 1
ATOM 664 O O . CYS A 1 88 ? 6.585 0.179 -10.414 1.00 88.25 88 CYS A O 1
ATOM 666 N N . ILE A 1 89 ? 6.072 2.337 -10.109 1.00 89.44 89 ILE A N 1
ATOM 667 C CA . ILE A 1 89 ? 5.704 2.208 -8.699 1.00 89.44 89 ILE A CA 1
ATOM 668 C C . ILE A 1 89 ? 4.204 2.316 -8.534 1.00 89.44 89 ILE A C 1
ATOM 670 O O . ILE A 1 89 ? 3.580 3.193 -9.136 1.00 89.44 89 ILE A O 1
ATOM 674 N N . PHE A 1 90 ? 3.651 1.478 -7.665 1.00 92.19 90 PHE A N 1
ATOM 675 C CA . PHE A 1 90 ? 2.242 1.505 -7.304 1.00 92.19 90 PHE A CA 1
ATOM 676 C C . PHE A 1 90 ? 2.008 2.282 -6.008 1.00 92.19 90 PHE A C 1
ATOM 678 O O . PHE A 1 90 ? 2.806 2.269 -5.074 1.00 92.19 90 PHE A O 1
ATOM 685 N N . VAL A 1 91 ? 0.870 2.965 -5.959 1.00 91.00 91 VAL A N 1
ATOM 686 C CA . VAL A 1 91 ? 0.202 3.402 -4.736 1.00 91.00 91 VAL A CA 1
ATOM 687 C C . VAL A 1 91 ? -1.209 2.836 -4.787 1.00 91.00 91 VAL A C 1
ATOM 689 O O . VAL A 1 91 ? -1.972 3.137 -5.707 1.00 91.00 91 VAL A O 1
ATOM 692 N N . ILE A 1 92 ? -1.543 2.003 -3.812 1.00 90.31 92 ILE A N 1
ATOM 693 C CA . ILE A 1 92 ? -2.834 1.335 -3.699 1.00 90.31 92 ILE A CA 1
ATOM 694 C C . ILE A 1 92 ? -3.762 2.215 -2.874 1.00 90.31 92 ILE A C 1
ATOM 696 O O . ILE A 1 92 ? -3.415 2.649 -1.775 1.00 90.31 92 ILE A O 1
ATOM 700 N N . VAL A 1 93 ? -4.968 2.447 -3.386 1.00 91.31 93 VAL A N 1
ATOM 701 C CA . VAL A 1 93 ? -6.033 3.133 -2.655 1.00 91.31 93 VAL A CA 1
ATOM 702 C C . VAL A 1 93 ? -7.246 2.219 -2.563 1.00 91.31 93 VAL A C 1
ATOM 704 O O . VAL A 1 93 ? -7.819 1.846 -3.589 1.00 91.31 93 VAL A O 1
ATOM 707 N N . LEU A 1 94 ? -7.669 1.903 -1.338 1.00 89.56 94 LEU A N 1
ATOM 708 C CA . LEU A 1 94 ? -8.912 1.175 -1.084 1.00 89.56 94 LEU A CA 1
ATOM 709 C C . LEU A 1 94 ? -10.032 2.166 -0.793 1.00 89.56 94 LEU A C 1
ATOM 711 O O . LEU A 1 94 ? -9.867 3.086 0.015 1.00 89.56 94 LEU A O 1
ATOM 715 N N . LYS A 1 95 ? -11.175 1.987 -1.457 1.00 89.19 95 LYS A N 1
ATOM 716 C CA . LYS A 1 95 ? -12.358 2.833 -1.276 1.00 89.19 95 LYS A CA 1
ATOM 717 C C . LYS A 1 95 ? -13.635 2.007 -1.206 1.00 89.19 95 LYS A C 1
ATOM 719 O O . LYS A 1 95 ? -13.724 0.948 -1.822 1.00 89.19 95 LYS A O 1
ATOM 724 N N . LEU A 1 96 ? -14.639 2.519 -0.506 1.00 86.25 96 LEU A N 1
ATOM 725 C CA . LEU A 1 96 ? -16.014 2.036 -0.630 1.00 86.25 96 LEU A CA 1
ATOM 726 C C . LEU A 1 96 ? -16.614 2.458 -1.979 1.00 86.25 96 LEU A C 1
ATOM 728 O O . LEU A 1 96 ? -16.062 3.300 -2.693 1.00 86.25 96 LEU A O 1
ATOM 732 N N . GLU A 1 97 ? -17.754 1.867 -2.339 1.00 83.31 97 GLU A N 1
ATOM 733 C CA . GLU A 1 97 ? -18.448 2.168 -3.598 1.00 83.31 97 GLU A CA 1
ATOM 734 C C . GLU A 1 97 ? -18.875 3.634 -3.717 1.00 83.31 97 GLU A C 1
ATOM 736 O O . GLU A 1 97 ? -18.845 4.187 -4.816 1.00 83.31 97 GLU A O 1
ATOM 741 N N . ASP A 1 98 ? -19.199 4.269 -2.590 1.00 85.56 98 ASP A N 1
ATOM 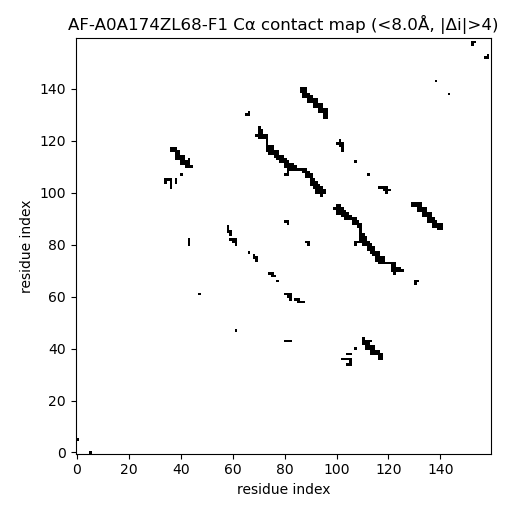742 C CA . ASP A 1 98 ? -19.537 5.693 -2.493 1.00 85.56 98 ASP A CA 1
ATOM 743 C C . ASP A 1 98 ? -18.314 6.626 -2.614 1.00 85.56 98 ASP A C 1
ATOM 745 O O . ASP A 1 98 ? -18.450 7.848 -2.629 1.00 85.56 98 ASP A O 1
ATOM 749 N N . GLY A 1 99 ? -17.109 6.059 -2.734 1.00 85.69 99 GLY A N 1
ATOM 750 C CA . GLY A 1 99 ? -15.855 6.789 -2.880 1.00 85.69 99 GLY A CA 1
ATOM 751 C C . GLY A 1 99 ? -15.135 7.103 -1.569 1.00 85.69 99 GLY A C 1
ATOM 752 O O . GLY A 1 99 ? -14.020 7.634 -1.629 1.00 85.69 99 GLY A O 1
ATOM 753 N N . THR A 1 100 ? -15.700 6.745 -0.412 1.00 89.00 100 THR A N 1
ATOM 754 C CA . THR A 1 100 ? -15.050 6.900 0.897 1.00 89.00 100 THR A CA 1
ATOM 755 C C . THR A 1 100 ? -13.713 6.164 0.905 1.00 89.00 100 THR A C 1
ATOM 757 O O . THR A 1 100 ? -13.665 4.957 0.661 1.00 89.00 100 THR A O 1
ATOM 760 N N . LYS A 1 101 ? -12.611 6.879 1.165 1.00 92.62 101 LYS A N 1
ATOM 761 C CA . LYS A 1 101 ? -11.273 6.278 1.240 1.00 92.62 101 LYS A CA 1
ATOM 762 C C . LYS A 1 101 ? -11.121 5.517 2.553 1.00 92.62 101 LYS A C 1
ATOM 764 O O . LYS A 1 101 ? -11.396 6.067 3.611 1.00 92.62 101 LYS A O 1
ATOM 769 N N . LEU A 1 102 ? -10.684 4.267 2.452 1.00 91.69 102 LEU A N 1
ATOM 770 C CA . LEU A 1 102 ? -10.437 3.388 3.591 1.00 91.69 102 LEU A CA 1
ATOM 771 C C . LEU A 1 102 ? -8.951 3.230 3.888 1.00 91.69 102 LEU A C 1
ATOM 773 O O . LEU A 1 102 ? -8.596 2.954 5.025 1.00 91.69 102 LEU A O 1
ATOM 777 N N . PHE A 1 103 ? -8.100 3.324 2.868 1.00 93.44 103 PHE A N 1
ATOM 778 C CA . PHE A 1 103 ? -6.664 3.126 3.006 1.00 93.44 103 PHE A CA 1
ATOM 779 C C . PHE A 1 103 ? -5.919 3.706 1.802 1.00 93.44 103 PHE A C 1
ATOM 781 O O . PHE A 1 103 ? -6.444 3.734 0.683 1.00 93.44 103 PHE A O 1
ATOM 788 N N . GLU A 1 104 ? -4.682 4.138 2.035 1.00 94.25 104 GLU A N 1
ATOM 789 C CA . GLU A 1 104 ? -3.711 4.515 1.012 1.00 94.25 104 GLU A CA 1
ATOM 790 C C . GLU A 1 104 ? -2.338 3.953 1.396 1.00 94.25 104 GLU A C 1
ATOM 792 O O . GLU A 1 104 ? -1.856 4.160 2.515 1.00 94.25 104 GLU A O 1
ATOM 797 N N . SER A 1 105 ? -1.718 3.215 0.477 1.00 92.06 105 SER A N 1
ATOM 798 C CA . SER A 1 105 ? -0.407 2.620 0.710 1.00 92.06 105 SER A CA 1
ATOM 799 C C . SER A 1 105 ? 0.713 3.652 0.617 1.00 92.06 105 SER A C 1
ATOM 801 O O . SER A 1 105 ? 0.579 4.719 0.010 1.00 92.06 105 SER A O 1
ATOM 803 N N . GLN A 1 106 ? 1.876 3.286 1.149 1.00 90.81 106 GLN A N 1
ATOM 804 C CA . GLN A 1 106 ? 3.127 3.880 0.692 1.00 90.81 106 GLN A CA 1
ATOM 805 C C . GLN A 1 106 ? 3.443 3.469 -0.759 1.00 90.81 106 GLN A C 1
ATOM 807 O O . GLN A 1 106 ? 2.703 2.717 -1.396 1.00 90.81 106 GLN A O 1
ATOM 812 N N . GLU A 1 107 ? 4.525 4.016 -1.305 1.00 91.00 107 GLU A N 1
ATOM 813 C CA . GLU A 1 107 ? 5.007 3.654 -2.638 1.00 91.00 107 GLU A CA 1
ATOM 814 C C . GLU A 1 107 ? 5.544 2.216 -2.629 1.00 91.00 107 GLU A C 1
ATOM 816 O O . GLU A 1 107 ? 6.416 1.910 -1.822 1.00 91.00 107 GLU A O 1
ATOM 821 N N . LEU A 1 108 ? 5.018 1.373 -3.522 1.00 90.12 108 LEU A N 1
ATOM 822 C CA . LEU A 1 108 ? 5.444 -0.010 -3.737 1.00 90.12 108 LEU A CA 1
ATOM 823 C C . LEU A 1 108 ? 6.264 -0.110 -5.020 1.00 90.12 108 LEU A C 1
ATOM 825 O O . LEU A 1 108 ? 5.754 0.127 -6.122 1.00 90.12 108 LEU A O 1
ATOM 829 N N . LYS A 1 109 ? 7.540 -0.446 -4.883 1.00 92.06 109 LYS A N 1
ATOM 830 C CA . LYS A 1 109 ? 8.431 -0.763 -6.001 1.00 92.06 109 LYS A CA 1
ATOM 831 C C . LYS A 1 109 ? 8.059 -2.105 -6.630 1.00 92.06 109 LYS A C 1
ATOM 833 O O . LYS A 1 109 ? 7.304 -2.865 -6.031 1.00 92.06 109 LYS A O 1
ATOM 838 N N . PRO A 1 110 ? 8.558 -2.391 -7.840 1.00 91.81 110 PRO A N 1
ATOM 839 C CA . PRO A 1 110 ? 8.418 -3.721 -8.417 1.00 91.81 110 PRO A CA 1
ATOM 840 C C . PRO A 1 110 ? 8.924 -4.790 -7.440 1.00 91.81 110 PRO A C 1
ATOM 842 O O . PRO A 1 110 ? 10.008 -4.634 -6.874 1.00 91.81 110 PRO A O 1
ATOM 845 N N . GLY A 1 111 ? 8.114 -5.824 -7.212 1.00 90.38 111 GLY A N 1
ATOM 846 C CA . GLY A 1 111 ? 8.368 -6.910 -6.259 1.00 90.38 111 GLY A CA 1
ATOM 847 C C . GLY A 1 111 ? 7.982 -6.604 -4.805 1.00 90.38 111 GLY A C 1
ATOM 848 O O . GLY A 1 111 ? 8.218 -7.432 -3.929 1.00 90.38 111 GLY A O 1
ATOM 849 N N . GLU A 1 112 ? 7.408 -5.432 -4.515 1.00 93.62 112 GLU A N 1
ATOM 850 C CA . GLU A 1 112 ? 6.951 -5.059 -3.170 1.00 93.62 112 GLU A CA 1
ATOM 851 C C . GLU A 1 112 ? 5.427 -5.185 -3.030 1.00 93.62 112 GLU A C 1
ATOM 853 O O . GLU A 1 112 ? 4.659 -4.889 -3.952 1.00 93.62 112 GLU A O 1
ATOM 858 N N . GLY A 1 113 ? 4.975 -5.560 -1.834 1.00 92.94 113 GLY A N 1
ATOM 859 C CA . GLY A 1 113 ? 3.562 -5.748 -1.526 1.00 92.94 113 GLY A CA 1
ATOM 860 C C . GLY A 1 113 ? 3.220 -5.517 -0.063 1.00 92.94 113 GLY A C 1
ATOM 861 O O . GLY A 1 113 ? 4.049 -5.084 0.734 1.00 92.94 113 GLY A O 1
ATOM 862 N N . LEU A 1 114 ? 1.954 -5.756 0.264 1.00 92.19 114 LEU A N 1
ATOM 863 C CA . LEU A 1 114 ? 1.354 -5.526 1.571 1.00 92.19 114 LEU A CA 1
ATOM 864 C C . LEU A 1 114 ? 0.698 -6.808 2.072 1.00 92.19 114 LEU A C 1
ATOM 866 O O . LEU A 1 114 ? -0.109 -7.404 1.354 1.00 92.19 114 LEU A O 1
ATOM 870 N N . GLU A 1 115 ? 0.982 -7.154 3.326 1.00 90.50 115 GLU A N 1
ATOM 871 C CA . GLU A 1 115 ? 0.344 -8.270 4.036 1.00 90.50 115 GLU A CA 1
ATOM 872 C C . GLU A 1 115 ? -0.633 -7.810 5.114 1.00 90.50 115 GLU A C 1
ATOM 874 O O . GLU A 1 115 ? -1.724 -8.355 5.255 1.00 90.50 115 GLU A O 1
ATOM 879 N N . ASN A 1 116 ? -0.265 -6.788 5.884 1.00 91.12 116 ASN A N 1
ATOM 880 C CA . ASN A 1 116 ? -1.103 -6.246 6.943 1.00 91.12 116 ASN A CA 1
ATOM 881 C C . ASN A 1 116 ? -1.292 -4.750 6.724 1.00 91.12 116 ASN A C 1
ATOM 883 O O . ASN A 1 116 ? -0.330 -4.013 6.500 1.00 91.12 116 ASN A O 1
ATOM 887 N N . ILE A 1 117 ? -2.546 -4.308 6.782 1.00 93.06 117 ILE A N 1
ATOM 888 C CA . ILE A 1 117 ? -2.920 -2.904 6.633 1.00 93.06 117 ILE A CA 1
ATOM 889 C C . ILE A 1 117 ? -3.853 -2.488 7.765 1.00 93.06 117 ILE A C 1
ATOM 891 O O . ILE A 1 117 ? -4.703 -3.261 8.211 1.00 93.06 117 ILE A O 1
ATOM 895 N N . THR A 1 118 ? -3.751 -1.223 8.153 1.00 94.31 118 THR A N 1
ATOM 896 C CA . THR A 1 118 ? -4.691 -0.582 9.073 1.00 94.31 118 THR A CA 1
ATOM 897 C C . THR A 1 118 ? -5.571 0.384 8.291 1.00 94.31 118 THR A C 1
ATOM 899 O O . THR A 1 118 ? -5.071 1.316 7.657 1.00 94.31 118 THR A O 1
ATOM 902 N N . LEU A 1 119 ? -6.884 0.170 8.324 1.00 93.19 119 LEU A N 1
ATOM 903 C CA . LEU A 1 119 ? -7.856 1.052 7.682 1.00 93.19 119 LEU A CA 1
ATOM 904 C C . LEU A 1 119 ? -8.052 2.356 8.466 1.00 93.19 119 LEU A C 1
ATOM 906 O O . LEU A 1 119 ? -7.967 2.391 9.693 1.00 93.1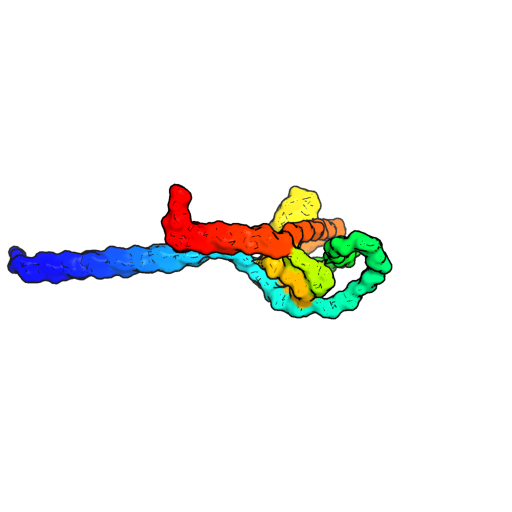9 119 LEU A O 1
ATOM 910 N N . ASP A 1 120 ? -8.444 3.415 7.763 1.00 92.75 120 ASP A N 1
ATOM 911 C CA . ASP A 1 120 ? -8.802 4.711 8.346 1.00 92.75 120 ASP A CA 1
ATOM 912 C C . ASP A 1 120 ? -10.030 4.585 9.278 1.00 92.75 120 ASP A C 1
ATOM 914 O O . ASP A 1 120 ? -10.123 5.248 10.320 1.00 92.75 120 ASP A O 1
ATOM 918 N N . GLN A 1 121 ? -10.945 3.662 8.962 1.00 89.25 121 GLN A N 1
ATOM 919 C CA . GLN A 1 121 ? -12.159 3.376 9.727 1.00 89.25 121 GLN A CA 1
ATOM 920 C C . GLN A 1 121 ? -12.465 1.876 9.794 1.00 89.25 121 GLN A C 1
ATOM 922 O O . GLN A 1 121 ? -12.058 1.105 8.926 1.00 89.25 121 GLN A O 1
ATOM 927 N N . GLU A 1 122 ? -13.205 1.468 10.824 1.00 89.62 122 GLU A N 1
ATOM 928 C CA . GLU A 1 122 ? -13.700 0.096 10.924 1.00 89.62 122 GLU A CA 1
ATOM 929 C C . GLU A 1 122 ? -14.762 -0.170 9.861 1.00 89.62 122 GLU A C 1
ATOM 931 O O . GLU A 1 122 ? -15.591 0.688 9.545 1.00 89.62 122 GLU A O 1
ATOM 936 N N . LEU A 1 123 ? -14.762 -1.393 9.339 1.00 83.38 123 LEU A N 1
ATOM 937 C CA . LEU A 1 123 ? -15.840 -1.861 8.484 1.00 83.38 123 LEU A CA 1
ATOM 938 C C . LEU A 1 123 ? -16.954 -2.437 9.359 1.00 83.38 123 LEU A C 1
ATOM 940 O O . LEU A 1 123 ? -16.680 -3.346 10.143 1.00 83.38 123 LEU A O 1
ATOM 944 N N . PRO A 1 124 ? -18.206 -1.969 9.243 1.00 78.94 124 PRO A N 1
ATOM 945 C CA . PRO A 1 124 ? -19.301 -2.549 10.006 1.00 78.94 124 PRO A CA 1
ATOM 946 C C . PRO A 1 124 ? -19.490 -4.028 9.643 1.00 78.94 124 PRO A C 1
ATOM 948 O O . PRO A 1 124 ? -19.142 -4.473 8.547 1.00 78.94 124 PRO A O 1
ATOM 951 N N . LYS A 1 125 ? -20.088 -4.808 10.549 1.00 73.25 125 LYS A N 1
ATOM 952 C CA . LYS A 1 125 ? -20.543 -6.175 10.251 1.00 73.25 125 LYS A CA 1
ATOM 953 C C . LYS A 1 125 ? -21.649 -6.121 9.195 1.00 73.25 125 LYS A C 1
ATOM 955 O O . LYS A 1 125 ? -22.821 -5.941 9.513 1.00 73.25 125 LYS A O 1
ATOM 960 N N . MET A 1 126 ? -21.271 -6.210 7.924 1.00 61.28 126 MET A N 1
ATOM 961 C CA . MET A 1 126 ? -22.204 -6.008 6.819 1.00 61.28 126 MET A CA 1
ATOM 962 C C . MET A 1 126 ? -23.006 -7.276 6.518 1.00 61.28 126 MET A C 1
ATOM 964 O O . MET A 1 126 ? -22.453 -8.356 6.341 1.00 61.28 126 MET A O 1
ATOM 968 N N . SER A 1 127 ? -24.331 -7.124 6.421 1.00 46.81 127 SER A N 1
ATOM 969 C CA . SER A 1 127 ? -25.272 -8.186 6.029 1.00 46.81 127 SER A CA 1
ATOM 970 C C . SER A 1 127 ? -25.329 -8.422 4.507 1.00 46.81 127 SER A C 1
ATOM 972 O O . SER A 1 127 ? -25.976 -9.370 4.066 1.00 46.81 127 SER A O 1
ATOM 974 N N . ARG A 1 128 ? -24.689 -7.568 3.693 1.00 54.38 128 ARG A N 1
ATOM 975 C CA . ARG A 1 128 ? -24.571 -7.692 2.228 1.00 54.38 128 ARG A CA 1
ATOM 976 C C . ARG A 1 128 ? -23.111 -7.493 1.809 1.00 54.38 128 ARG A C 1
ATOM 978 O O . ARG A 1 128 ? -22.386 -6.759 2.475 1.00 54.38 128 ARG A O 1
ATOM 985 N N . ARG A 1 129 ? -22.686 -8.149 0.720 1.00 56.78 129 ARG A N 1
ATOM 986 C CA . ARG A 1 129 ? -21.340 -7.999 0.135 1.00 56.78 129 ARG A CA 1
ATOM 987 C C . ARG A 1 129 ? -21.136 -6.554 -0.326 1.00 56.78 129 ARG A C 1
ATOM 989 O O . ARG A 1 129 ? -21.590 -6.202 -1.406 1.00 56.78 129 ARG A O 1
ATOM 996 N N . THR A 1 130 ? -20.430 -5.748 0.453 1.00 56.69 130 THR A N 1
ATOM 997 C CA . THR A 1 130 ? -19.791 -4.537 -0.073 1.00 56.69 130 THR A CA 1
ATOM 998 C C . THR A 1 130 ? -18.380 -4.928 -0.464 1.00 56.69 130 THR A C 1
ATOM 1000 O O . THR A 1 130 ? -17.638 -5.453 0.366 1.00 56.69 130 THR A O 1
ATOM 1003 N N . ILE A 1 131 ? -18.030 -4.718 -1.729 1.00 65.25 1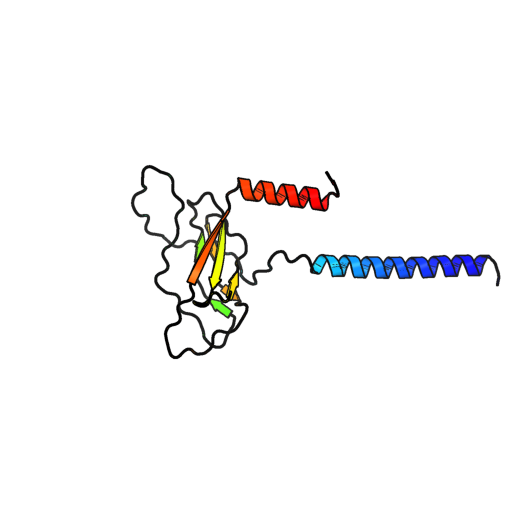31 ILE A N 1
ATOM 1004 C CA . ILE A 1 131 ? -16.711 -5.047 -2.264 1.00 65.25 131 ILE A CA 1
ATOM 1005 C C . ILE A 1 131 ? -15.916 -3.737 -2.305 1.00 65.25 131 ILE A C 1
ATOM 1007 O O . ILE A 1 131 ? -16.269 -2.849 -3.087 1.00 65.25 131 ILE A O 1
ATOM 1011 N N . PRO A 1 132 ? -14.880 -3.563 -1.463 1.00 70.81 132 PRO A N 1
ATOM 1012 C CA . PRO A 1 132 ? -13.994 -2.415 -1.578 1.00 70.81 132 PRO A CA 1
ATOM 1013 C C . PRO A 1 132 ? -13.420 -2.356 -2.991 1.00 70.81 132 PRO A C 1
ATOM 1015 O O . PRO A 1 132 ? -12.910 -3.347 -3.514 1.00 70.81 132 PRO A O 1
ATOM 1018 N N . LYS A 1 133 ? -13.494 -1.183 -3.614 1.00 77.88 133 LYS A N 1
ATOM 1019 C CA . LYS A 1 133 ? -12.864 -0.943 -4.905 1.00 77.88 133 LYS A CA 1
ATOM 1020 C C . LYS A 1 133 ? -11.417 -0.569 -4.666 1.00 77.88 133 LYS A C 1
ATOM 1022 O O . LYS A 1 133 ? -11.121 0.428 -4.000 1.00 77.88 133 LYS A O 1
ATOM 1027 N N . MET A 1 134 ? -10.527 -1.355 -5.249 1.00 78.62 134 MET A N 1
ATOM 1028 C CA . MET A 1 134 ? -9.121 -1.021 -5.297 1.00 78.62 134 MET A CA 1
ATOM 1029 C C . MET A 1 134 ? -8.837 -0.158 -6.520 1.00 78.62 134 MET A C 1
ATOM 1031 O O . MET A 1 134 ? -9.305 -0.434 -7.624 1.00 78.62 134 MET A O 1
ATOM 1035 N N . ARG A 1 135 ? -8.072 0.910 -6.317 1.00 80.44 135 ARG A N 1
ATOM 1036 C CA . ARG A 1 135 ? -7.541 1.738 -7.394 1.00 80.44 135 ARG A CA 1
ATOM 1037 C C . ARG A 1 135 ? -6.029 1.796 -7.260 1.00 80.44 135 ARG A C 1
ATOM 1039 O O . ARG A 1 135 ? -5.534 2.255 -6.232 1.00 80.44 135 ARG A O 1
ATOM 1046 N N . ASN A 1 136 ? -5.327 1.418 -8.322 1.00 76.81 136 ASN A N 1
ATOM 1047 C CA . ASN A 1 136 ? -3.880 1.564 -8.408 1.00 76.81 136 ASN A CA 1
ATOM 1048 C C . ASN A 1 136 ? -3.539 2.903 -9.059 1.00 76.81 136 ASN A C 1
ATOM 1050 O O . ASN A 1 136 ? -4.098 3.270 -10.093 1.00 76.81 136 ASN A O 1
ATOM 1054 N N . ILE A 1 137 ? -2.632 3.645 -8.434 1.00 80.00 137 ILE A N 1
ATOM 1055 C CA . ILE A 1 137 ? -2.028 4.848 -9.000 1.00 80.00 137 ILE A CA 1
ATOM 1056 C C . ILE A 1 137 ? -0.577 4.507 -9.310 1.00 80.00 137 ILE A C 1
ATOM 1058 O O . ILE A 1 137 ? 0.191 4.190 -8.406 1.00 80.00 137 ILE A O 1
ATOM 1062 N N . TYR A 1 138 ? -0.202 4.596 -10.579 1.00 80.12 138 TYR A N 1
ATOM 1063 C CA . TYR A 1 138 ? 1.151 4.323 -11.045 1.00 80.12 138 TYR A CA 1
ATOM 1064 C C . TYR A 1 138 ? 1.958 5.615 -11.165 1.00 80.12 138 TYR A C 1
ATOM 1066 O O . TYR A 1 138 ? 1.450 6.665 -11.571 1.00 80.12 138 TYR A O 1
ATOM 1074 N N . LYS A 1 139 ? 3.238 5.537 -10.807 1.00 79.00 139 LYS A N 1
ATOM 1075 C CA . LYS A 1 139 ? 4.213 6.608 -11.021 1.00 79.00 139 LYS A CA 1
ATOM 1076 C C . LYS A 1 139 ? 5.413 6.059 -11.765 1.00 79.00 139 LYS A C 1
ATOM 1078 O O . LYS A 1 139 ? 5.987 5.045 -11.374 1.00 79.00 139 LYS A O 1
ATOM 1083 N N . THR A 1 140 ? 5.831 6.772 -12.802 1.00 79.62 140 THR A N 1
ATOM 1084 C CA . THR A 1 140 ? 7.085 6.469 -13.496 1.00 79.62 140 THR A CA 1
ATOM 1085 C C . THR A 1 140 ? 8.280 6.924 -12.659 1.00 79.62 140 THR A C 1
ATOM 1087 O O . THR A 1 140 ? 8.188 7.882 -11.881 1.00 79.62 140 THR A O 1
ATOM 1090 N N . LYS A 1 141 ? 9.444 6.302 -12.876 1.00 76.00 141 LYS A N 1
ATOM 1091 C CA . LYS A 1 141 ? 10.710 6.729 -12.254 1.00 76.00 141 LYS A CA 1
ATOM 1092 C C . LYS A 1 141 ? 10.998 8.218 -12.498 1.00 76.00 141 LYS A C 1
ATOM 1094 O O . LYS A 1 141 ? 11.418 8.929 -11.589 1.00 76.00 141 LYS A O 1
ATOM 1099 N N . ALA A 1 142 ? 10.687 8.727 -13.693 1.00 75.25 142 ALA A N 1
ATOM 1100 C CA . ALA A 1 142 ? 10.865 10.138 -14.041 1.00 75.25 142 ALA A CA 1
ATOM 1101 C C . ALA A 1 142 ? 9.978 11.083 -13.207 1.00 75.25 142 ALA A C 1
ATOM 1103 O O . ALA A 1 142 ? 10.444 12.121 -12.733 1.00 75.25 142 ALA A O 1
ATOM 1104 N N . GLN A 1 143 ? 8.708 10.726 -12.988 1.00 78.19 143 GLN A N 1
ATOM 1105 C CA . GLN A 1 143 ? 7.7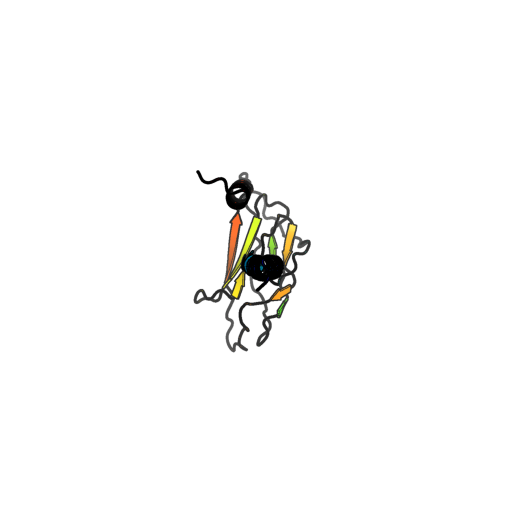99 11.510 -12.142 1.00 78.19 143 GLN A CA 1
ATOM 1106 C C . GLN A 1 143 ? 8.271 11.551 -10.686 1.00 78.19 143 GLN A C 1
ATOM 1108 O O . GLN A 1 143 ? 8.132 12.576 -10.015 1.00 78.19 143 GLN A O 1
ATOM 1113 N N . GLN A 1 144 ? 8.861 10.460 -10.200 1.00 75.75 144 GLN A N 1
ATOM 1114 C CA . GLN A 1 144 ? 9.413 10.414 -8.853 1.00 75.75 144 GLN A CA 1
ATOM 1115 C C . GLN A 1 144 ? 10.683 11.236 -8.698 1.00 75.75 144 GLN A C 1
ATOM 1117 O O . GLN A 1 144 ? 10.762 12.010 -7.747 1.00 75.75 144 GLN A O 1
ATOM 1122 N N . MET A 1 145 ? 11.631 11.124 -9.632 1.00 78.75 145 MET A N 1
ATOM 1123 C CA . MET A 1 145 ? 12.849 11.938 -9.614 1.00 78.75 145 MET A CA 1
ATOM 1124 C C . MET A 1 145 ? 12.497 13.425 -9.609 1.00 78.75 145 MET A C 1
ATOM 1126 O O . MET A 1 145 ? 12.943 14.148 -8.726 1.00 78.75 145 MET A O 1
ATOM 1130 N N . ARG A 1 146 ? 11.565 13.864 -10.466 1.00 83.00 146 ARG A N 1
ATOM 1131 C CA . ARG A 1 146 ? 11.063 15.250 -10.447 1.00 83.00 146 ARG A CA 1
ATOM 1132 C C . ARG A 1 146 ? 10.453 15.642 -9.101 1.00 83.00 146 ARG A C 1
ATOM 1134 O O . ARG A 1 146 ? 10.681 16.746 -8.614 1.00 83.00 146 ARG A O 1
ATOM 1141 N N . LYS A 1 147 ? 9.680 14.756 -8.466 1.00 80.75 147 LYS A N 1
ATOM 1142 C CA . LYS A 1 147 ? 9.099 15.018 -7.139 1.00 80.75 147 LYS A CA 1
ATOM 1143 C C . LYS A 1 147 ? 10.176 15.129 -6.054 1.00 80.75 147 LYS A C 1
ATOM 1145 O O . LYS A 1 147 ? 10.054 15.979 -5.174 1.00 80.75 147 LYS A O 1
ATOM 1150 N N . GLN A 1 148 ? 11.209 14.290 -6.101 1.00 81.06 148 GLN A N 1
ATOM 1151 C CA . GLN A 1 148 ? 12.340 14.333 -5.173 1.00 81.06 148 GLN A CA 1
ATOM 1152 C C . GLN A 1 148 ? 13.199 15.580 -5.392 1.00 81.06 148 GLN A C 1
ATOM 1154 O O . GLN A 1 148 ? 13.511 16.261 -4.424 1.00 81.06 148 GLN A O 1
ATOM 1159 N N . GLU A 1 149 ? 13.486 15.944 -6.641 1.00 83.94 149 GLU A N 1
ATOM 1160 C CA . GLU A 1 149 ? 14.177 17.187 -6.996 1.00 83.94 149 GLU A CA 1
ATOM 1161 C C . GLU A 1 149 ? 13.417 18.417 -6.497 1.00 83.94 149 GLU A C 1
ATOM 1163 O O . GLU A 1 149 ? 14.009 19.310 -5.897 1.00 83.94 149 GLU A O 1
ATOM 1168 N N . MET A 1 150 ? 12.096 18.464 -6.692 1.00 82.31 150 MET A N 1
ATOM 1169 C CA . MET A 1 150 ? 11.264 19.563 -6.195 1.00 82.31 150 MET A CA 1
ATOM 1170 C C . MET A 1 150 ? 11.271 19.635 -4.664 1.00 82.31 150 MET A C 1
ATOM 1172 O O . MET A 1 150 ? 11.381 20.725 -4.108 1.00 82.31 150 MET A O 1
ATOM 1176 N N . ARG A 1 151 ? 11.213 18.488 -3.972 1.00 84.25 151 ARG A N 1
ATOM 1177 C CA . ARG A 1 151 ? 11.342 18.421 -2.506 1.00 84.25 151 ARG A CA 1
ATOM 1178 C C . ARG A 1 151 ? 12.722 18.876 -2.034 1.00 84.25 151 ARG A C 1
ATOM 1180 O O . ARG A 1 151 ? 12.796 19.652 -1.089 1.00 84.25 151 ARG A O 1
ATOM 1187 N N . ALA A 1 152 ? 13.787 18.444 -2.706 1.00 80.25 152 ALA A N 1
ATOM 1188 C CA . ALA A 1 152 ? 15.157 18.835 -2.396 1.00 80.25 152 ALA A CA 1
ATOM 1189 C C . ALA A 1 152 ? 15.349 20.348 -2.570 1.00 80.25 152 ALA A C 1
ATOM 1191 O O . ALA A 1 152 ? 15.854 21.003 -1.665 1.00 80.25 152 ALA A O 1
ATOM 1192 N N . LYS A 1 153 ? 14.844 20.923 -3.670 1.00 80.75 153 LYS A N 1
ATOM 1193 C CA . LYS A 1 153 ? 14.849 22.376 -3.919 1.00 80.75 153 LYS A CA 1
ATOM 1194 C C . LYS A 1 153 ? 14.042 23.155 -2.877 1.00 80.75 153 LYS A C 1
ATOM 1196 O O . LYS A 1 153 ? 14.460 24.221 -2.431 1.00 80.75 153 LYS A O 1
ATOM 1201 N N . GLN A 1 154 ? 12.897 22.615 -2.456 1.00 80.19 154 GLN A N 1
ATOM 1202 C CA . GLN A 1 154 ? 12.055 23.223 -1.424 1.00 80.19 154 GLN A CA 1
ATOM 1203 C C . GLN A 1 154 ? 12.714 23.179 -0.036 1.00 80.19 154 GLN A C 1
ATOM 1205 O O . GLN A 1 154 ? 12.577 24.127 0.734 1.00 80.19 154 GLN A O 1
ATOM 1210 N N . GLN A 1 155 ? 13.455 22.111 0.274 1.00 78.00 155 GLN A N 1
ATOM 1211 C CA . GLN A 1 155 ? 14.222 21.971 1.516 1.00 78.00 155 GLN A CA 1
ATOM 1212 C C . GLN A 1 155 ? 15.503 22.812 1.521 1.00 78.00 155 GLN A C 1
ATOM 1214 O O . GLN A 1 155 ? 15.892 23.312 2.572 1.00 78.00 155 GLN A O 1
ATOM 1219 N N . SER A 1 156 ? 16.136 23.021 0.364 1.00 77.12 156 SER A N 1
ATOM 1220 C CA . SER A 1 156 ? 17.351 23.831 0.241 1.00 77.12 156 SER A CA 1
ATOM 1221 C C . SER A 1 156 ? 17.089 25.343 0.208 1.00 77.12 156 SER A C 1
ATOM 1223 O O . SER A 1 156 ? 18.029 26.113 0.039 1.00 77.12 156 SER A O 1
ATOM 1225 N N . GLY A 1 157 ? 15.832 25.789 0.328 1.00 63.72 157 GLY A N 1
ATOM 1226 C CA . GLY A 1 157 ? 15.472 27.212 0.372 1.00 63.72 157 GLY A CA 1
ATOM 1227 C C . GLY A 1 157 ? 15.781 27.998 -0.910 1.00 63.72 157 GLY A C 1
ATOM 1228 O O . GLY A 1 157 ? 15.683 29.224 -0.906 1.00 63.72 157 GLY A O 1
ATOM 1229 N N . LEU A 1 158 ? 16.128 27.315 -2.005 1.00 55.25 158 LEU A N 1
ATOM 1230 C CA . LEU A 1 158 ? 16.363 27.923 -3.313 1.00 55.25 158 LEU A CA 1
ATOM 1231 C C . LEU A 1 158 ? 15.001 28.317 -3.898 1.00 55.25 158 LEU A C 1
ATOM 1233 O O . LEU A 1 158 ? 14.303 27.499 -4.497 1.00 55.25 158 LEU A O 1
ATOM 1237 N N . ARG A 1 159 ? 14.587 29.565 -3.655 1.00 55.78 159 ARG A N 1
ATOM 1238 C CA . ARG A 1 159 ? 13.468 30.178 -4.376 1.00 55.78 159 ARG A CA 1
ATOM 1239 C C . ARG A 1 159 ? 13.938 30.554 -5.782 1.00 55.78 159 ARG A C 1
ATOM 1241 O O . ARG A 1 159 ? 15.064 31.021 -5.933 1.00 55.78 159 ARG A O 1
ATOM 1248 N N . TYR A 1 160 ? 13.070 30.287 -6.759 1.00 52.25 160 TYR A N 1
ATOM 1249 C CA . TYR A 1 160 ? 13.211 30.704 -8.156 1.00 52.25 160 TYR A CA 1
ATOM 1250 C C . TYR A 1 160 ? 13.444 32.209 -8.277 1.00 52.25 160 TYR A C 1
ATOM 1252 O O . TYR A 1 160 ? 12.825 32.952 -7.478 1.00 52.25 160 TYR A O 1
#

Radius of gyration: 24.34 Å; Cα contacts (8 Å, |Δi|>4): 214; chains: 1; bounding box: 51×64×68 Å

Secondary structure (DSSP, 8-state):
--HHHHHHHHHHHHHHHHHHHHHHHHHHHTT-------PPEEE-----------SS--------------TT-SEEEEEEE--TT-SSEEEEEEE-TT--EEEE---B-TTEEEEEEE-SSPPP--SS---PEEEEEEE-HHHHHHHHHHHHHHHTT---